Protein AF-A0A969I3D4-F1 (afdb_monomer_lite)

Structure (mmCIF, N/CA/C/O backbone):
data_AF-A0A969I3D4-F1
#
_entry.id   AF-A0A969I3D4-F1
#
loop_
_atom_site.group_PDB
_atom_site.id
_atom_site.type_symbol
_atom_site.label_atom_id
_atom_site.label_alt_id
_atom_site.label_comp_id
_atom_site.label_asym_id
_atom_site.label_entity_id
_atom_site.label_seq_id
_atom_site.pdbx_PDB_ins_code
_atom_site.Cartn_x
_atom_site.Cartn_y
_atom_site.Cartn_z
_atom_site.occupancy
_atom_site.B_iso_or_equiv
_atom_site.auth_seq_id
_atom_site.auth_comp_id
_atom_site.auth_asym_id
_atom_site.auth_atom_id
_atom_site.pdbx_PDB_model_num
ATOM 1 N N . MET A 1 1 ? 16.691 37.169 -44.959 1.00 42.50 1 MET A N 1
ATOM 2 C CA . MET A 1 1 ? 17.857 36.369 -44.518 1.00 42.50 1 MET A CA 1
ATOM 3 C C . MET A 1 1 ? 17.410 35.412 -43.418 1.00 42.50 1 MET A C 1
ATOM 5 O O . MET A 1 1 ? 17.156 35.863 -42.311 1.00 42.50 1 MET A O 1
ATOM 9 N N . LEU A 1 2 ? 17.251 34.120 -43.718 1.00 46.88 2 LEU A N 1
ATOM 10 C CA . LEU A 1 2 ? 16.946 33.090 -42.715 1.00 46.88 2 LEU A CA 1
ATOM 11 C C . LEU A 1 2 ? 18.267 32.567 -42.131 1.00 46.88 2 LEU A C 1
ATOM 13 O O . LEU A 1 2 ? 19.106 32.056 -42.870 1.00 46.88 2 LEU A O 1
ATOM 17 N N . ARG A 1 3 ? 18.470 32.739 -40.818 1.00 61.00 3 ARG A N 1
ATOM 18 C CA . ARG A 1 3 ? 19.629 32.196 -40.093 1.00 61.00 3 ARG A CA 1
ATOM 19 C C . ARG A 1 3 ? 19.575 30.669 -40.130 1.00 61.00 3 ARG A C 1
ATOM 21 O O . ARG A 1 3 ? 18.607 30.068 -39.674 1.00 61.00 3 ARG A O 1
ATOM 28 N N . GLN A 1 4 ? 20.630 30.061 -40.657 1.00 64.19 4 GLN A N 1
ATOM 29 C CA . GLN A 1 4 ? 20.826 28.617 -40.672 1.00 64.19 4 GLN A CA 1
ATOM 30 C C . GLN A 1 4 ? 20.913 28.102 -39.225 1.00 64.19 4 GLN A C 1
ATOM 32 O O . GLN A 1 4 ? 21.721 28.596 -38.437 1.00 64.19 4 GLN A O 1
ATOM 37 N N . ALA A 1 5 ? 20.053 27.151 -38.856 1.00 69.12 5 ALA A N 1
ATOM 38 C CA . ALA A 1 5 ? 20.069 26.547 -37.526 1.00 69.12 5 ALA A CA 1
ATOM 39 C C . ALA A 1 5 ? 21.395 25.799 -37.302 1.00 69.12 5 ALA A C 1
ATOM 41 O O . ALA A 1 5 ? 21.834 25.023 -38.155 1.00 69.12 5 ALA A O 1
ATOM 42 N N . ALA A 1 6 ? 22.044 26.045 -36.161 1.00 74.94 6 ALA A N 1
ATOM 43 C CA . ALA A 1 6 ? 23.303 25.404 -35.801 1.00 74.94 6 ALA A CA 1
ATOM 44 C C . ALA A 1 6 ? 23.137 23.874 -35.711 1.00 74.94 6 ALA A C 1
ATOM 46 O O . ALA A 1 6 ? 22.149 23.379 -35.168 1.00 74.94 6 ALA A O 1
ATOM 47 N N . ARG A 1 7 ? 24.112 23.111 -36.227 1.00 76.31 7 ARG A N 1
ATOM 48 C CA . ARG A 1 7 ? 24.114 21.641 -36.120 1.00 76.31 7 ARG A CA 1
ATOM 49 C C . ARG A 1 7 ? 24.334 21.234 -34.663 1.00 76.31 7 ARG A C 1
ATOM 51 O O . ARG A 1 7 ? 25.430 21.394 -34.137 1.00 76.31 7 ARG A O 1
ATOM 58 N N . VAL A 1 8 ? 23.308 20.661 -34.041 1.00 83.38 8 VAL A N 1
ATOM 59 C CA . VAL A 1 8 ? 23.382 20.062 -32.701 1.00 83.38 8 VAL A CA 1
ATOM 60 C C . VAL A 1 8 ? 23.532 18.545 -32.845 1.00 83.38 8 VAL A C 1
ATOM 62 O O . VAL A 1 8 ? 22.850 17.925 -33.662 1.00 83.38 8 VAL A O 1
ATOM 65 N N . LYS A 1 9 ? 24.443 17.933 -32.078 1.00 85.06 9 LYS A N 1
ATOM 66 C CA . LYS A 1 9 ? 24.563 16.469 -31.990 1.00 85.06 9 LYS A CA 1
ATOM 67 C C . LYS A 1 9 ? 23.513 15.937 -31.019 1.00 85.06 9 LYS A C 1
ATOM 69 O O . LYS A 1 9 ? 23.523 16.303 -29.849 1.00 85.06 9 LYS A O 1
ATOM 74 N N . PHE A 1 10 ? 22.656 15.044 -31.498 1.00 85.06 10 PHE A N 1
ATOM 75 C CA . PHE A 1 10 ? 21.745 14.274 -30.657 1.00 85.06 10 PHE A CA 1
ATOM 76 C C . PHE A 1 10 ? 22.317 12.878 -30.432 1.00 85.06 10 PHE A C 1
ATOM 78 O O . PHE A 1 10 ? 22.839 12.261 -31.361 1.00 85.06 10 PHE A O 1
ATOM 85 N N . TYR A 1 11 ? 22.186 12.372 -29.210 1.00 85.88 11 TYR A N 1
ATOM 86 C CA . TYR A 1 11 ? 22.501 10.990 -28.871 1.00 85.88 11 TYR A CA 1
ATOM 87 C C . TYR A 1 11 ? 21.204 10.276 -28.514 1.00 85.88 11 TYR A C 1
ATOM 89 O O . TYR A 1 11 ? 20.413 10.778 -27.717 1.00 85.88 11 TYR A O 1
ATOM 97 N N . ARG A 1 12 ? 20.986 9.101 -29.106 1.00 88.56 12 ARG A N 1
ATOM 98 C CA . ARG A 1 12 ? 19.894 8.207 -28.726 1.00 88.56 12 ARG A CA 1
ATOM 99 C C . ARG A 1 12 ? 20.474 7.109 -27.853 1.00 88.56 12 ARG A C 1
ATOM 101 O O . ARG A 1 12 ? 21.32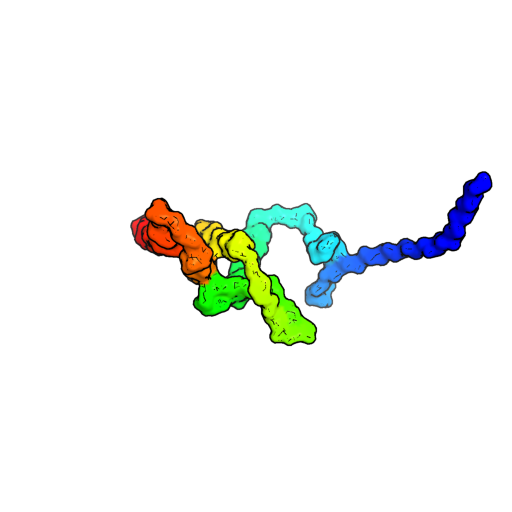1 6.353 -28.315 1.00 88.56 12 ARG A O 1
ATOM 108 N N . PHE A 1 13 ? 19.997 7.006 -26.625 1.00 85.25 13 PHE A N 1
ATOM 109 C CA . PHE A 1 13 ? 20.243 5.849 -25.777 1.00 85.25 13 PHE A CA 1
ATOM 110 C C . PHE A 1 13 ? 18.936 5.074 -25.616 1.00 85.25 13 PHE A C 1
ATOM 112 O O . PHE A 1 13 ? 17.856 5.659 -25.548 1.00 85.25 13 PHE A O 1
ATOM 119 N N . ALA A 1 14 ? 19.042 3.750 -25.603 1.00 85.62 14 ALA A N 1
ATOM 120 C CA . ALA A 1 14 ? 17.953 2.859 -25.241 1.00 85.62 14 ALA A CA 1
ATOM 121 C C . ALA A 1 14 ? 18.253 2.320 -23.843 1.00 85.62 14 ALA A C 1
ATOM 123 O O . ALA A 1 14 ? 19.381 1.913 -23.573 1.00 85.62 14 ALA A O 1
ATOM 124 N N . CYS A 1 15 ? 17.261 2.351 -22.958 1.00 86.25 15 CYS A N 1
ATOM 125 C CA . CYS A 1 15 ? 17.378 1.787 -21.623 1.00 86.25 15 CYS A CA 1
ATOM 126 C C . CYS A 1 15 ? 16.465 0.568 -21.531 1.00 86.25 15 CYS A C 1
ATOM 128 O O . CYS A 1 15 ? 15.278 0.657 -21.851 1.00 86.25 15 CYS A O 1
ATOM 130 N N . THR A 1 16 ? 17.030 -0.549 -21.089 1.00 89.38 16 THR A N 1
ATOM 131 C CA . THR A 1 16 ? 16.300 -1.783 -20.820 1.00 89.38 16 THR A CA 1
ATOM 132 C C . THR A 1 16 ? 16.387 -2.057 -19.330 1.00 89.38 16 THR A C 1
ATOM 134 O O . THR A 1 16 ? 17.459 -1.951 -18.742 1.00 89.38 16 THR A O 1
ATOM 137 N N . SER A 1 17 ? 15.262 -2.409 -18.717 1.00 91.75 17 SER A N 1
ATOM 138 C CA . SER A 1 17 ? 15.195 -2.712 -17.287 1.00 91.75 17 SER A CA 1
ATOM 139 C C . SER A 1 17 ? 14.683 -4.128 -17.079 1.00 91.75 17 SER A C 1
ATOM 141 O O . SER A 1 17 ? 13.832 -4.592 -17.837 1.00 91.75 17 SER A O 1
ATOM 143 N N . PHE A 1 18 ? 15.215 -4.813 -16.072 1.00 93.19 18 PHE A N 1
ATOM 144 C CA . PHE A 1 18 ? 14.842 -6.175 -15.712 1.00 93.19 18 PHE A CA 1
ATOM 145 C C . PHE A 1 18 ? 14.716 -6.304 -14.191 1.00 93.19 18 PHE A C 1
ATOM 147 O O . PHE A 1 18 ? 15.399 -5.607 -13.443 1.00 93.19 18 PHE A O 1
ATOM 154 N N . ALA A 1 19 ? 13.828 -7.185 -13.740 1.00 91.75 19 ALA 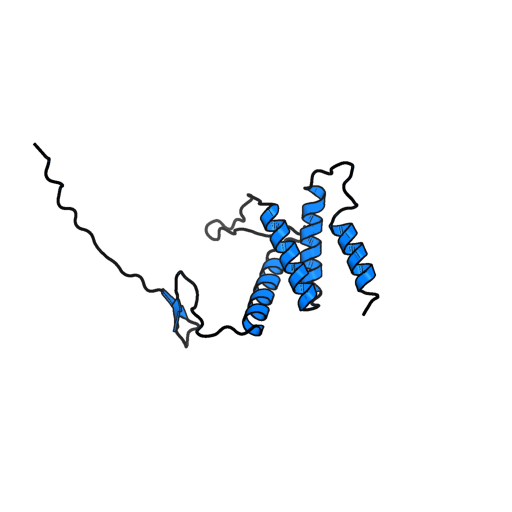A N 1
ATOM 155 C CA . ALA A 1 19 ? 13.759 -7.644 -12.357 1.00 91.75 19 ALA A CA 1
ATOM 156 C C . ALA A 1 19 ? 14.333 -9.059 -12.277 1.00 91.75 19 ALA A C 1
ATOM 158 O O . ALA A 1 19 ? 14.162 -9.834 -13.215 1.00 91.75 19 ALA A O 1
ATOM 159 N N . THR A 1 20 ? 14.982 -9.403 -11.167 1.00 92.31 20 THR A N 1
ATOM 160 C CA . THR A 1 20 ? 15.540 -10.740 -10.939 1.00 92.31 20 THR A CA 1
ATOM 161 C C . THR A 1 20 ? 15.344 -11.169 -9.492 1.00 92.31 20 THR A C 1
ATOM 163 O O . THR A 1 20 ? 15.330 -10.330 -8.592 1.00 92.31 20 THR A O 1
ATOM 166 N N . ASP A 1 21 ? 15.180 -12.470 -9.281 1.00 91.88 21 ASP A N 1
ATOM 167 C CA . ASP A 1 21 ? 15.197 -13.121 -7.968 1.00 91.88 21 ASP A CA 1
ATOM 168 C C . ASP A 1 21 ? 16.533 -13.842 -7.685 1.00 91.88 21 ASP A C 1
ATOM 170 O O . ASP A 1 21 ? 16.653 -14.592 -6.717 1.00 91.88 21 ASP A O 1
ATOM 174 N N . GLY A 1 22 ? 17.539 -13.625 -8.540 1.00 92.19 22 GLY A N 1
ATOM 175 C CA . GLY A 1 22 ? 18.840 -14.291 -8.501 1.00 92.19 22 GLY A CA 1
ATOM 176 C C . GLY A 1 22 ? 18.923 -15.580 -9.326 1.00 92.19 22 GLY A C 1
ATOM 177 O O . GLY A 1 22 ? 20.031 -16.070 -9.531 1.00 92.19 22 GLY A O 1
ATOM 178 N N . ARG A 1 23 ? 17.800 -16.116 -9.825 1.00 93.06 23 ARG A N 1
ATOM 179 C CA . ARG A 1 23 ? 17.771 -17.277 -10.736 1.00 93.06 23 ARG A CA 1
ATOM 180 C C . ARG A 1 23 ? 17.248 -16.900 -12.111 1.00 93.06 23 ARG A C 1
ATOM 182 O O . ARG A 1 23 ? 17.885 -17.212 -13.110 1.00 93.06 23 ARG A O 1
ATOM 189 N N . ASP A 1 24 ? 16.133 -16.184 -12.140 1.00 92.44 24 ASP A N 1
ATOM 190 C CA . ASP A 1 24 ? 15.460 -15.770 -13.361 1.00 92.44 24 ASP A CA 1
ATOM 191 C C . ASP A 1 24 ? 15.528 -14.249 -13.533 1.00 92.44 24 ASP A C 1
ATOM 193 O O . ASP A 1 24 ? 15.705 -13.488 -12.575 1.00 92.44 24 ASP A O 1
ATOM 197 N N . ALA A 1 25 ? 15.390 -13.786 -14.776 1.00 92.19 25 ALA A N 1
ATOM 198 C CA . ALA A 1 25 ? 15.324 -12.369 -15.112 1.00 92.19 25 ALA A CA 1
ATOM 199 C C . ALA A 1 25 ? 14.116 -12.083 -16.008 1.00 92.19 25 ALA A C 1
ATOM 201 O O . ALA A 1 25 ? 13.888 -12.754 -17.013 1.00 92.19 25 ALA A O 1
ATOM 202 N N . TRP A 1 26 ? 13.355 -11.047 -15.659 1.00 91.69 26 TRP A N 1
ATOM 203 C CA . TRP A 1 26 ? 12.155 -10.634 -16.382 1.00 91.69 26 TRP A CA 1
ATOM 204 C C . TRP A 1 26 ? 12.292 -9.206 -16.872 1.00 91.69 26 TRP A C 1
ATOM 206 O O . TRP A 1 26 ? 12.588 -8.307 -16.086 1.00 91.69 26 TRP A O 1
ATOM 216 N N . LEU A 1 27 ? 12.013 -8.990 -18.157 1.00 91.88 27 LEU A N 1
ATOM 217 C CA . LEU A 1 27 ? 11.954 -7.658 -18.742 1.00 91.88 27 LEU A CA 1
ATOM 218 C C . LEU A 1 27 ? 10.864 -6.826 -18.056 1.00 91.88 27 LEU A C 1
ATOM 220 O O . LEU A 1 27 ? 9.738 -7.291 -17.855 1.00 91.88 27 LEU A O 1
ATOM 224 N N . LEU A 1 28 ? 11.197 -5.583 -17.724 1.00 91.38 28 LEU A N 1
ATOM 225 C CA . LEU A 1 28 ? 10.248 -4.626 -17.184 1.00 91.38 28 LEU A CA 1
ATOM 226 C C . LEU A 1 28 ? 9.786 -3.667 -18.276 1.00 91.38 28 LEU A C 1
ATOM 228 O O . LEU A 1 28 ? 10.591 -3.101 -19.019 1.00 91.38 28 LEU A O 1
ATOM 232 N N . TYR A 1 29 ? 8.483 -3.414 -18.303 1.00 88.88 29 TYR A N 1
ATOM 233 C CA . TYR A 1 29 ? 7.876 -2.349 -19.085 1.00 88.88 29 TYR A CA 1
ATOM 234 C C . TYR A 1 29 ? 7.450 -1.232 -18.136 1.00 88.88 29 TYR A C 1
ATOM 236 O O . TYR A 1 29 ? 6.621 -1.436 -17.251 1.00 88.88 29 TYR A O 1
ATOM 244 N N . ARG A 1 30 ? 8.064 -0.049 -18.280 1.00 88.00 30 ARG A N 1
ATOM 245 C CA . ARG A 1 30 ? 7.848 1.109 -17.387 1.00 88.00 30 ARG A CA 1
ATOM 246 C C . ARG A 1 30 ? 8.020 0.771 -15.894 1.00 88.00 30 ARG A C 1
ATOM 248 O O . ARG A 1 30 ? 7.319 1.318 -15.055 1.00 88.00 30 ARG A O 1
ATOM 255 N N . GLY A 1 31 ? 8.949 -0.134 -15.577 1.00 86.88 31 GLY A N 1
ATOM 256 C CA . GLY A 1 31 ? 9.224 -0.580 -14.205 1.00 86.88 31 GLY A CA 1
ATOM 257 C C . GLY A 1 31 ? 8.335 -1.721 -13.696 1.00 86.88 31 GLY A C 1
ATOM 258 O O . GLY A 1 31 ? 8.525 -2.165 -12.568 1.00 86.88 31 GLY A O 1
ATOM 259 N N . HIS A 1 32 ? 7.407 -2.234 -14.507 1.00 85.94 32 HIS A N 1
ATOM 260 C CA . HIS A 1 32 ? 6.508 -3.326 -14.127 1.00 85.94 32 HIS A CA 1
ATOM 261 C C . HIS A 1 32 ? 6.850 -4.623 -14.858 1.00 85.94 32 HIS A C 1
ATOM 263 O O . HIS A 1 32 ? 7.199 -4.601 -16.040 1.00 85.94 32 HIS A O 1
ATOM 269 N N . ARG A 1 33 ? 6.729 -5.765 -14.166 1.00 86.50 33 ARG A N 1
ATOM 270 C CA . ARG A 1 33 ? 6.822 -7.082 -14.814 1.00 86.50 33 ARG A CA 1
ATOM 271 C C . ARG A 1 33 ? 5.652 -7.233 -15.784 1.00 86.50 33 ARG A C 1
ATOM 273 O O . ARG A 1 33 ? 4.519 -6.908 -15.437 1.00 86.50 33 ARG A O 1
ATOM 280 N N . CYS A 1 34 ? 5.939 -7.717 -16.987 1.00 82.38 34 CYS A N 1
ATOM 281 C CA . CYS A 1 34 ? 4.904 -8.095 -17.942 1.00 82.38 34 CYS A CA 1
ATOM 282 C C . CYS A 1 34 ? 4.466 -9.533 -17.666 1.00 82.38 34 CYS A C 1
ATOM 284 O O . CYS A 1 34 ? 5.311 -10.411 -17.488 1.00 82.38 34 CYS A O 1
ATOM 286 N N . PHE A 1 35 ? 3.157 -9.764 -17.650 1.00 82.94 35 PHE A N 1
ATOM 287 C CA . PHE A 1 35 ? 2.565 -11.088 -17.499 1.00 82.94 35 PHE A CA 1
ATOM 288 C C . PHE A 1 35 ? 1.862 -11.459 -18.804 1.00 82.94 35 PHE A C 1
ATOM 290 O O . PHE A 1 35 ? 1.145 -10.636 -19.370 1.00 82.94 35 PHE A O 1
ATOM 297 N N . ASN A 1 36 ? 2.069 -12.687 -19.283 1.00 83.19 36 ASN A N 1
ATOM 298 C CA . ASN A 1 36 ? 1.424 -13.169 -20.511 1.00 83.19 36 ASN A CA 1
ATOM 299 C C . ASN A 1 36 ? -0.045 -13.561 -20.282 1.00 83.19 36 ASN A C 1
ATOM 301 O O . ASN A 1 36 ? -0.837 -13.553 -21.218 1.00 83.19 36 ASN A O 1
ATOM 305 N N . ALA A 1 37 ? -0.402 -13.894 -19.042 1.00 87.88 37 ALA A N 1
ATOM 306 C CA . ALA A 1 37 ? -1.760 -14.168 -18.596 1.00 87.88 37 ALA A CA 1
ATOM 307 C C . ALA A 1 37 ? -1.902 -13.725 -17.134 1.00 87.88 37 ALA A C 1
ATOM 309 O O . ALA A 1 37 ? -0.924 -13.757 -16.387 1.00 87.88 37 ALA A O 1
ATOM 310 N N . ILE A 1 38 ? -3.105 -13.300 -16.748 1.00 89.19 38 ILE A N 1
ATOM 311 C CA . ILE A 1 38 ? -3.453 -12.916 -15.376 1.00 89.19 38 ILE A CA 1
ATOM 312 C C . ILE A 1 38 ? -4.737 -13.658 -15.013 1.00 89.19 38 ILE A C 1
ATOM 314 O O . ILE A 1 38 ? -5.758 -13.482 -15.682 1.00 89.19 38 ILE A O 1
ATOM 318 N N . ALA A 1 39 ? -4.688 -14.485 -13.973 1.00 93.12 39 ALA A N 1
ATOM 319 C CA . ALA A 1 39 ? -5.855 -15.153 -13.417 1.00 93.12 39 ALA A CA 1
ATOM 320 C C . ALA A 1 39 ? -6.502 -14.300 -12.305 1.00 93.12 39 ALA A C 1
ATOM 322 O O . ALA A 1 39 ? -5.823 -13.494 -11.664 1.00 93.12 39 ALA A O 1
ATOM 323 N N . PRO A 1 40 ? -7.800 -14.496 -11.999 1.00 93.38 40 PRO A N 1
ATOM 324 C CA . PRO A 1 40 ? -8.449 -13.824 -10.869 1.00 93.38 40 PRO A CA 1
ATOM 325 C C . PRO A 1 40 ? -7.723 -14.024 -9.528 1.00 93.38 40 PRO A C 1
ATOM 327 O O . PRO A 1 40 ? -7.653 -13.100 -8.722 1.00 93.38 40 PRO A O 1
ATOM 330 N N . SER A 1 41 ? -7.122 -15.197 -9.311 1.00 93.81 41 SER A N 1
ATOM 331 C CA . SER A 1 41 ? -6.313 -15.490 -8.121 1.00 93.81 41 SER A CA 1
ATOM 332 C C . SER A 1 41 ? -5.052 -14.630 -8.025 1.00 93.81 41 SER A C 1
ATOM 334 O O . SER A 1 41 ? -4.654 -14.267 -6.922 1.00 93.81 41 SER A O 1
ATOM 336 N N . ASP A 1 42 ? -4.439 -14.268 -9.156 1.00 92.56 42 ASP A N 1
ATOM 337 C CA . ASP A 1 42 ? -3.253 -13.403 -9.172 1.00 92.56 42 ASP A CA 1
ATOM 338 C C . ASP A 1 42 ? -3.617 -11.982 -8.735 1.00 92.56 42 ASP A C 1
ATOM 340 O O . ASP A 1 42 ? -2.873 -11.341 -7.992 1.00 92.56 42 ASP A O 1
ATOM 344 N N . LEU A 1 43 ? -4.790 -11.502 -9.166 1.00 93.12 43 LEU A N 1
ATOM 345 C CA . LEU A 1 43 ? -5.322 -10.202 -8.763 1.00 93.12 43 LEU A CA 1
ATOM 346 C C . LEU A 1 43 ? -5.661 -10.179 -7.273 1.00 93.12 43 LEU A C 1
ATOM 348 O O . LEU A 1 43 ? -5.278 -9.231 -6.589 1.00 93.12 43 LEU A O 1
ATOM 352 N N . LEU A 1 44 ? -6.326 -11.223 -6.766 1.00 95.25 44 LEU A N 1
ATOM 353 C CA . LEU A 1 44 ? -6.643 -11.332 -5.343 1.00 95.25 44 LEU A CA 1
ATOM 354 C C . LEU A 1 44 ? -5.366 -11.395 -4.496 1.00 95.25 44 LEU A C 1
ATOM 356 O O . LEU A 1 44 ? -5.226 -10.619 -3.557 1.00 95.25 44 LEU A O 1
ATOM 360 N N . ASN A 1 45 ? -4.384 -12.214 -4.883 1.00 95.44 45 ASN A N 1
ATOM 361 C CA . ASN A 1 45 ? -3.099 -12.284 -4.185 1.00 95.44 45 ASN A CA 1
ATOM 362 C C . ASN A 1 45 ? -2.369 -10.929 -4.185 1.00 95.44 45 ASN A C 1
ATOM 364 O O . ASN A 1 45 ? -1.819 -10.498 -3.169 1.00 95.44 45 ASN A O 1
ATOM 368 N N . ALA A 1 46 ? -2.372 -10.223 -5.319 1.00 94.44 46 ALA A N 1
ATOM 369 C CA . ALA A 1 46 ? -1.794 -8.889 -5.405 1.00 94.44 46 ALA A CA 1
ATOM 370 C C . ALA A 1 46 ? -2.522 -7.889 -4.490 1.00 94.44 46 ALA A C 1
ATOM 372 O O . ALA A 1 46 ? -1.858 -7.091 -3.821 1.00 94.44 46 ALA A O 1
ATOM 373 N N . ALA A 1 47 ? -3.855 -7.955 -4.428 1.00 96.69 47 ALA A N 1
ATOM 374 C CA . ALA A 1 47 ? -4.675 -7.129 -3.548 1.00 96.69 47 ALA A CA 1
ATOM 375 C C . ALA A 1 47 ? -4.399 -7.427 -2.066 1.00 96.69 47 ALA A C 1
ATOM 377 O O . ALA A 1 47 ? -4.152 -6.492 -1.311 1.00 96.69 47 ALA A O 1
ATOM 378 N N . GLU A 1 48 ? -4.320 -8.698 -1.665 1.00 97.75 48 GLU A N 1
ATOM 379 C CA . GLU A 1 48 ? -3.963 -9.123 -0.302 1.00 97.75 48 GLU A CA 1
ATOM 380 C C . GLU A 1 48 ? -2.585 -8.609 0.117 1.00 97.75 48 GLU A C 1
ATOM 382 O O . GLU A 1 48 ? -2.420 -8.022 1.189 1.00 97.75 48 GLU A O 1
ATOM 387 N N . ARG A 1 49 ? -1.580 -8.758 -0.755 1.00 97.50 49 ARG A N 1
ATOM 388 C CA . ARG A 1 49 ? -0.229 -8.233 -0.504 1.00 97.50 49 ARG A CA 1
ATOM 389 C C . ARG A 1 49 ? -0.234 -6.711 -0.367 1.00 97.50 49 ARG A C 1
ATOM 391 O O . ARG A 1 49 ? 0.460 -6.175 0.497 1.00 97.50 49 ARG A O 1
ATOM 398 N N . GLY A 1 50 ? -1.019 -6.020 -1.193 1.00 96.75 50 GLY A N 1
ATOM 399 C CA . GLY A 1 50 ? -1.233 -4.577 -1.089 1.00 96.75 50 GLY A CA 1
ATOM 400 C C . GLY A 1 50 ? -1.919 -4.177 0.220 1.00 96.75 50 GLY A C 1
ATOM 401 O O . GLY A 1 50 ? -1.458 -3.256 0.892 1.00 96.75 50 GLY A O 1
ATOM 402 N N . GLY A 1 51 ? -2.965 -4.899 0.624 1.00 97.44 51 GLY A N 1
ATOM 403 C CA . GLY A 1 51 ? -3.704 -4.678 1.866 1.00 97.44 51 GLY A CA 1
ATOM 404 C C . GLY A 1 51 ? -2.832 -4.872 3.104 1.00 97.44 51 GLY A C 1
ATOM 405 O O . GLY A 1 51 ? -2.767 -3.989 3.958 1.00 97.44 51 GLY A O 1
ATOM 406 N N . ARG A 1 52 ? -2.063 -5.966 3.168 1.00 97.94 52 ARG A N 1
ATOM 407 C CA . ARG A 1 52 ? -1.115 -6.210 4.271 1.00 97.94 52 ARG A CA 1
ATOM 408 C C . ARG A 1 52 ? -0.020 -5.150 4.329 1.00 97.94 52 ARG A C 1
ATOM 410 O O . ARG A 1 52 ? 0.370 -4.731 5.417 1.00 97.94 52 ARG A O 1
ATOM 417 N N . TYR A 1 53 ? 0.441 -4.663 3.175 1.00 96.56 53 TYR A N 1
ATOM 418 C CA . TYR A 1 53 ? 1.359 -3.527 3.130 1.00 96.56 53 TYR A CA 1
ATOM 419 C C . TYR A 1 53 ? 0.713 -2.252 3.692 1.00 96.56 53 TYR A C 1
ATOM 421 O O . TYR A 1 53 ? 1.321 -1.594 4.532 1.00 96.56 53 TYR A O 1
ATOM 429 N N . LEU A 1 54 ? -0.520 -1.917 3.293 1.00 95.81 54 LEU A N 1
ATOM 430 C CA . LEU A 1 54 ? -1.242 -0.756 3.828 1.00 95.81 54 LEU A CA 1
ATOM 431 C C . LEU A 1 54 ? -1.426 -0.845 5.343 1.00 95.81 54 LEU A C 1
ATOM 433 O O . LEU A 1 54 ? -1.144 0.130 6.037 1.00 95.81 54 LEU A O 1
ATOM 437 N N . ARG A 1 55 ? -1.831 -2.014 5.852 1.00 96.00 55 ARG A N 1
ATOM 438 C CA . ARG A 1 55 ? -1.922 -2.291 7.290 1.00 96.00 55 ARG A CA 1
ATOM 439 C C . ARG A 1 55 ? -0.586 -2.042 7.987 1.00 96.00 55 ARG A C 1
ATOM 441 O O . ARG A 1 55 ? -0.544 -1.359 9.001 1.00 96.00 55 ARG A O 1
ATOM 448 N N . HIS A 1 56 ? 0.511 -2.563 7.439 1.00 95.31 56 HIS A N 1
ATOM 449 C CA . HIS A 1 56 ? 1.841 -2.381 8.021 1.00 95.31 56 HIS A CA 1
ATOM 450 C C . HIS A 1 56 ? 2.301 -0.913 8.024 1.00 95.31 56 HIS A C 1
ATOM 452 O O . HIS A 1 56 ? 3.026 -0.494 8.919 1.00 95.31 56 HIS A O 1
ATOM 458 N N . GLN A 1 57 ? 1.872 -0.123 7.036 1.00 93.62 57 GLN A N 1
ATOM 459 C CA . GLN A 1 57 ? 2.175 1.309 6.937 1.00 93.62 57 GLN A CA 1
ATOM 460 C C . GLN A 1 57 ? 1.222 2.199 7.747 1.00 93.62 57 GLN A C 1
ATOM 462 O O . GLN A 1 57 ? 1.374 3.428 7.737 1.00 93.62 57 GLN A O 1
ATOM 467 N N . GLN A 1 58 ? 0.226 1.612 8.410 1.00 95.25 58 GLN A N 1
ATOM 468 C CA . GLN A 1 58 ? -0.729 2.333 9.234 1.00 95.25 58 GLN A CA 1
ATOM 469 C C . GLN A 1 58 ? -0.169 2.543 10.642 1.00 95.25 58 GLN A C 1
ATOM 471 O O . GLN A 1 58 ? 0.314 1.612 11.284 1.00 95.25 58 GLN A O 1
ATOM 476 N N . SER A 1 59 ? -0.240 3.778 11.134 1.00 93.06 59 SER A N 1
ATOM 477 C CA . SER A 1 59 ? 0.116 4.095 12.514 1.00 93.06 59 SER A CA 1
ATOM 478 C C . SER A 1 59 ? -0.959 3.597 13.492 1.00 93.06 59 SER A C 1
ATOM 480 O O . SER A 1 59 ? -2.099 3.361 13.080 1.00 93.06 59 SER A O 1
ATOM 482 N N . PRO A 1 60 ? -0.653 3.488 14.798 1.00 92.75 60 PRO A N 1
ATOM 483 C CA . PRO A 1 60 ? -1.650 3.153 15.819 1.00 92.75 60 PRO A CA 1
ATOM 484 C C . PRO A 1 60 ? -2.866 4.095 15.838 1.00 92.75 60 PRO A C 1
ATOM 486 O O . PRO A 1 60 ? -3.961 3.688 16.211 1.00 92.75 60 PRO A O 1
ATOM 489 N N . GLU A 1 61 ? -2.699 5.345 15.397 1.00 90.69 61 GLU A N 1
ATOM 490 C CA . GLU A 1 61 ? -3.770 6.343 15.274 1.00 90.69 61 GLU A CA 1
ATOM 491 C C . GLU A 1 61 ? -4.604 6.184 13.989 1.00 90.69 61 GLU A C 1
ATOM 493 O O . GLU A 1 61 ? -5.486 6.999 13.720 1.00 90.69 61 GLU A O 1
ATOM 498 N N . GLY A 1 62 ? -4.313 5.178 13.161 1.00 92.06 62 GLY A N 1
ATOM 499 C CA . GLY A 1 62 ? -5.040 4.885 11.929 1.00 92.06 62 GLY A CA 1
ATOM 500 C C . GLY A 1 62 ? -4.560 5.656 10.697 1.00 92.06 62 GLY A C 1
ATOM 501 O O . GLY A 1 62 ? -5.119 5.468 9.614 1.00 92.06 62 GLY A O 1
ATOM 502 N N . ARG A 1 63 ? -3.524 6.500 10.822 1.00 92.50 63 ARG A N 1
ATOM 503 C CA . ARG A 1 63 ? -2.953 7.294 9.719 1.00 92.50 63 ARG A CA 1
ATOM 504 C C . ARG A 1 63 ? -2.049 6.435 8.836 1.00 92.50 63 ARG A C 1
ATOM 506 O O . ARG A 1 63 ? -1.173 5.749 9.348 1.00 92.50 63 ARG A O 1
ATOM 513 N N . PHE A 1 64 ? -2.180 6.522 7.513 1.00 93.12 64 PHE A N 1
ATOM 514 C CA . PHE A 1 64 ? -1.296 5.798 6.593 1.00 93.12 64 PHE A CA 1
ATOM 515 C C . PHE A 1 64 ? -0.030 6.598 6.264 1.00 93.12 64 PHE A C 1
ATOM 517 O O . PHE A 1 64 ? -0.089 7.790 5.958 1.00 93.12 64 PHE A O 1
ATOM 524 N N . THR A 1 65 ? 1.121 5.929 6.260 1.00 89.75 65 THR A N 1
ATOM 525 C CA . THR A 1 65 ? 2.395 6.507 5.813 1.00 89.75 65 THR A CA 1
ATOM 526 C C . THR A 1 65 ? 2.455 6.565 4.287 1.00 89.75 65 THR A C 1
ATOM 528 O O . THR A 1 65 ? 2.358 5.546 3.609 1.00 89.75 65 THR A O 1
ATOM 531 N N . TYR A 1 66 ? 2.605 7.767 3.722 1.00 83.88 66 TYR A N 1
ATOM 532 C CA . TYR A 1 66 ? 2.530 7.975 2.266 1.00 83.88 66 TYR A CA 1
ATOM 533 C C . TYR A 1 66 ? 3.868 7.886 1.562 1.00 83.88 66 TYR A C 1
ATOM 535 O O . TYR A 1 66 ? 3.983 7.298 0.489 1.00 83.88 66 TYR A O 1
ATOM 543 N N . CYS A 1 67 ? 4.863 8.547 2.132 1.00 83.50 67 CYS A N 1
ATOM 544 C CA . CYS A 1 67 ? 6.186 8.587 1.563 1.00 83.50 67 CYS A CA 1
ATOM 545 C C . CYS A 1 67 ? 7.185 8.632 2.703 1.00 83.50 67 CYS A C 1
ATOM 547 O O . CYS A 1 67 ? 7.063 9.435 3.629 1.00 83.50 67 CYS A O 1
ATOM 549 N N . TYR A 1 68 ? 8.155 7.736 2.616 1.00 84.19 68 TYR A N 1
ATOM 550 C CA . TYR A 1 68 ? 9.302 7.689 3.491 1.00 84.19 68 TYR A CA 1
ATOM 551 C C . TYR A 1 68 ? 10.539 8.036 2.662 1.00 84.19 68 TYR A C 1
ATOM 553 O O . TYR A 1 68 ? 10.885 7.359 1.692 1.00 84.19 68 TYR A O 1
ATOM 561 N N . HIS A 1 69 ? 11.192 9.134 3.024 1.00 85.00 69 HIS A N 1
ATOM 562 C CA . HIS A 1 69 ? 12.432 9.588 2.422 1.00 85.00 69 HIS A CA 1
ATOM 563 C C . HIS A 1 69 ? 13.610 8.883 3.089 1.00 85.00 69 HIS A C 1
ATOM 565 O O . HIS A 1 69 ? 14.176 9.402 4.049 1.00 85.00 69 HIS A O 1
ATOM 571 N N . ALA A 1 70 ? 14.018 7.736 2.540 1.00 86.94 70 ALA A N 1
ATOM 572 C CA . ALA A 1 70 ? 15.127 6.941 3.074 1.00 86.94 70 ALA A CA 1
ATOM 573 C C . ALA A 1 70 ? 16.442 7.733 3.208 1.00 86.94 70 ALA A C 1
ATOM 575 O O . ALA A 1 70 ? 17.174 7.554 4.172 1.00 86.94 70 ALA A O 1
ATOM 576 N N . SER A 1 71 ? 16.718 8.677 2.299 1.00 91.12 71 SER A N 1
ATOM 577 C CA . SER A 1 71 ? 17.923 9.520 2.365 1.00 91.12 71 SER A CA 1
ATOM 578 C C . SER A 1 71 ? 17.961 10.477 3.559 1.00 91.12 71 SER A C 1
ATOM 580 O O . SER A 1 71 ? 19.019 11.015 3.873 1.00 91.12 71 SER A O 1
ATOM 582 N N . ARG A 1 72 ? 16.812 10.734 4.193 1.00 89.81 72 ARG A N 1
ATOM 583 C CA . ARG A 1 72 ? 16.679 11.648 5.336 1.00 89.81 72 ARG A CA 1
ATOM 584 C C . ARG A 1 72 ? 16.086 10.981 6.571 1.00 89.81 72 ARG A C 1
ATOM 586 O O . ARG A 1 72 ? 15.900 11.682 7.558 1.00 89.81 72 ARG A O 1
ATOM 593 N N . ASP A 1 73 ? 15.751 9.696 6.482 1.00 87.44 73 ASP A N 1
ATOM 594 C CA . ASP A 1 73 ? 15.024 8.936 7.500 1.00 87.44 73 ASP A CA 1
ATOM 595 C C . ASP A 1 73 ? 13.764 9.666 8.008 1.00 87.44 73 ASP A C 1
ATOM 597 O O . ASP A 1 73 ? 13.573 9.910 9.198 1.00 87.44 73 ASP A O 1
ATOM 601 N N . ARG A 1 74 ? 12.923 10.141 7.076 1.00 86.31 74 ARG A N 1
ATOM 602 C CA . ARG A 1 74 ? 11.744 10.960 7.411 1.00 86.31 74 ARG A CA 1
ATOM 603 C C . ARG A 1 74 ? 10.518 10.604 6.596 1.00 86.31 74 ARG A C 1
ATOM 605 O O . ARG A 1 74 ? 10.594 10.460 5.379 1.00 86.31 74 ARG A O 1
ATOM 612 N N . VAL A 1 75 ? 9.369 10.583 7.262 1.00 84.44 75 VAL A N 1
ATOM 613 C CA . VAL A 1 75 ? 8.051 10.491 6.626 1.00 84.44 75 VAL A CA 1
ATOM 614 C C . VAL A 1 75 ? 7.557 11.885 6.231 1.00 84.44 75 VAL A C 1
ATOM 616 O O . VAL A 1 75 ? 7.732 12.849 6.979 1.00 84.44 75 VAL A O 1
ATOM 619 N N . THR A 1 76 ? 6.940 12.008 5.056 1.00 80.94 76 THR A N 1
ATOM 620 C CA . THR A 1 76 ? 6.330 13.264 4.594 1.00 80.94 76 THR A CA 1
ATOM 621 C C . THR A 1 76 ? 5.122 13.648 5.457 1.00 80.94 76 THR A C 1
ATOM 623 O O . THR A 1 76 ? 4.322 12.795 5.841 1.00 80.94 76 THR A O 1
ATOM 626 N N . ILE A 1 77 ? 4.985 14.943 5.760 1.00 74.44 77 ILE A N 1
ATOM 627 C CA . ILE A 1 77 ? 3.885 15.481 6.581 1.00 74.44 77 ILE A CA 1
ATOM 628 C C . ILE A 1 77 ? 2.631 15.741 5.733 1.00 74.44 77 ILE A C 1
ATOM 630 O O . ILE A 1 77 ? 1.519 15.595 6.241 1.00 74.44 77 ILE A O 1
ATOM 634 N N . ASP A 1 78 ? 2.809 16.092 4.455 1.00 75.75 78 ASP A N 1
ATOM 635 C CA . ASP A 1 78 ? 1.716 16.398 3.531 1.00 75.75 78 ASP A CA 1
ATOM 636 C C . ASP A 1 78 ? 0.729 15.236 3.429 1.00 75.75 78 ASP A C 1
ATOM 638 O O . ASP A 1 78 ? 1.103 14.084 3.186 1.00 75.75 78 ASP A O 1
ATOM 642 N N . TYR A 1 79 ? -0.551 15.561 3.607 1.00 80.00 79 TYR A N 1
ATOM 643 C CA . TYR A 1 79 ? -1.601 14.566 3.761 1.00 80.00 79 TYR A CA 1
ATOM 644 C C . TYR A 1 79 ? -2.767 14.800 2.810 1.00 80.00 79 TYR A C 1
ATOM 646 O O . TYR A 1 79 ? -3.253 15.921 2.666 1.00 80.00 79 TYR A O 1
ATOM 654 N N . ASN A 1 80 ? -3.254 13.726 2.186 1.00 85.62 80 ASN A N 1
ATOM 655 C CA . ASN A 1 80 ? -4.393 13.773 1.272 1.00 85.62 80 ASN A CA 1
ATOM 656 C C . ASN A 1 80 ? -5.544 12.918 1.818 1.00 85.62 80 ASN A C 1
ATOM 658 O O . ASN A 1 80 ? -5.537 11.696 1.706 1.00 85.62 80 ASN A O 1
ATOM 662 N N . LEU A 1 81 ? -6.571 13.570 2.365 1.00 88.12 81 LEU A N 1
ATOM 663 C CA . LEU A 1 81 ? -7.720 12.882 2.966 1.00 88.12 81 LEU A CA 1
ATOM 664 C C . LEU A 1 81 ? -8.472 11.972 1.986 1.00 88.12 81 LEU A C 1
ATOM 666 O O . LEU A 1 81 ? -8.969 10.926 2.396 1.00 88.12 81 LEU A O 1
ATOM 670 N N . LEU A 1 82 ? -8.521 12.321 0.697 1.00 89.00 82 LEU A N 1
ATOM 671 C CA . LEU A 1 82 ? -9.187 11.497 -0.312 1.00 89.00 82 LEU A CA 1
ATOM 672 C C . LEU A 1 82 ? -8.449 10.171 -0.520 1.00 89.00 82 LEU A C 1
ATOM 674 O O . LEU A 1 82 ? -9.072 9.113 -0.568 1.00 89.00 82 LEU A O 1
ATOM 678 N N . ARG A 1 83 ? -7.115 10.210 -0.597 1.00 89.44 83 ARG A N 1
ATOM 679 C CA . ARG A 1 83 ? -6.303 8.991 -0.713 1.00 89.44 83 ARG A CA 1
ATOM 680 C C . ARG A 1 83 ? -6.404 8.132 0.548 1.00 89.44 83 ARG A C 1
ATOM 682 O O . ARG A 1 83 ? -6.435 6.911 0.443 1.00 89.44 83 ARG A O 1
ATOM 689 N N . HIS A 1 84 ? -6.497 8.756 1.721 1.00 92.69 84 HIS A N 1
ATOM 690 C CA . HIS A 1 84 ? -6.723 8.043 2.978 1.00 92.69 84 HIS A CA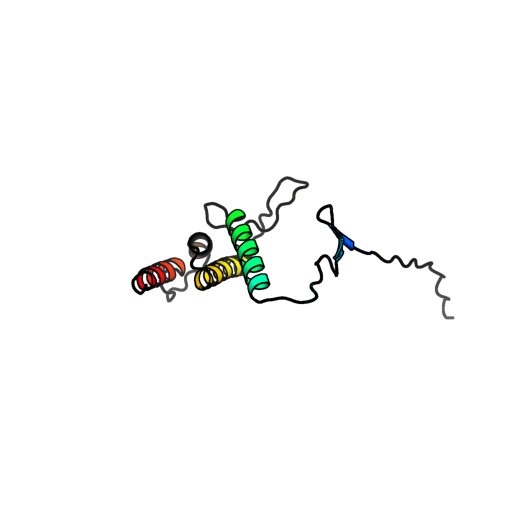 1
ATOM 691 C C . HIS A 1 84 ? -8.058 7.299 2.969 1.00 92.69 84 HIS A C 1
ATOM 693 O O . HIS A 1 84 ? -8.095 6.114 3.287 1.00 92.69 84 HIS A O 1
ATOM 699 N N . ALA A 1 85 ? -9.135 7.977 2.566 1.00 92.75 85 ALA A N 1
ATOM 700 C CA . ALA A 1 85 ? -10.453 7.362 2.438 1.00 92.75 85 ALA A CA 1
ATOM 701 C C . ALA A 1 85 ? -10.428 6.186 1.454 1.00 92.75 85 ALA A C 1
ATOM 703 O O . ALA A 1 85 ? -10.927 5.114 1.779 1.00 92.75 85 ALA A O 1
ATOM 704 N N . GLY A 1 86 ? -9.779 6.357 0.298 1.00 94.50 86 GLY A N 1
ATOM 705 C CA . GLY A 1 86 ? -9.625 5.288 -0.690 1.00 94.50 86 GLY A CA 1
ATOM 706 C C . GLY A 1 86 ? -8.889 4.060 -0.146 1.00 94.50 86 GLY A C 1
ATOM 707 O O . GLY A 1 86 ? -9.322 2.941 -0.392 1.00 94.50 86 GLY A O 1
ATOM 708 N N . ALA A 1 87 ? -7.821 4.248 0.636 1.00 95.62 87 ALA A N 1
ATOM 709 C CA . ALA A 1 87 ? -7.099 3.137 1.261 1.00 95.62 87 ALA A CA 1
ATOM 710 C C . ALA A 1 87 ? -7.952 2.397 2.305 1.00 95.62 87 ALA A C 1
ATOM 712 O O . ALA A 1 87 ? -7.952 1.170 2.337 1.00 95.62 87 ALA A O 1
ATOM 713 N N . ALA A 1 88 ? -8.703 3.133 3.130 1.00 95.69 88 ALA A N 1
ATOM 714 C CA . ALA A 1 88 ? -9.585 2.534 4.128 1.00 95.69 88 ALA A CA 1
ATOM 715 C C . ALA A 1 88 ? -10.739 1.741 3.485 1.00 95.69 88 ALA A C 1
ATOM 717 O O . ALA A 1 88 ? -11.068 0.660 3.961 1.00 95.69 88 ALA A O 1
ATOM 718 N N . ILE A 1 89 ? -11.313 2.247 2.387 1.00 95.38 89 ILE A N 1
ATOM 719 C CA . ILE A 1 89 ? -12.347 1.539 1.616 1.00 95.38 89 ILE A CA 1
ATOM 720 C C . ILE A 1 89 ? -11.763 0.291 0.947 1.00 95.38 89 ILE A C 1
ATOM 722 O O . ILE A 1 89 ? -12.340 -0.776 1.082 1.00 95.38 89 ILE A O 1
ATOM 726 N N . ALA A 1 90 ? -10.585 0.376 0.321 1.00 96.75 90 ALA A N 1
ATOM 727 C CA . ALA A 1 90 ? -9.958 -0.788 -0.311 1.00 96.75 90 ALA A CA 1
ATOM 728 C C . ALA A 1 90 ? -9.670 -1.930 0.685 1.00 96.75 90 ALA A C 1
ATOM 730 O O . ALA A 1 90 ? -9.776 -3.101 0.333 1.00 96.75 90 ALA A O 1
ATOM 731 N N . LEU A 1 91 ? -9.319 -1.601 1.934 1.00 97.69 91 LEU A N 1
ATOM 732 C CA . LEU A 1 91 ? -9.171 -2.588 3.009 1.00 97.69 91 LEU A CA 1
ATOM 733 C C . LEU A 1 91 ? -10.518 -3.198 3.423 1.00 97.69 91 LEU A C 1
ATOM 735 O O . LEU A 1 91 ? -10.582 -4.389 3.711 1.00 97.69 91 LEU A O 1
ATOM 739 N N . LEU A 1 92 ? -11.593 -2.408 3.426 1.00 96.62 92 LEU A N 1
ATOM 740 C CA . LEU A 1 92 ? -12.937 -2.915 3.688 1.00 96.62 92 LEU A CA 1
ATOM 741 C C . LEU A 1 92 ? -13.408 -3.858 2.572 1.00 96.62 92 LEU A C 1
ATOM 743 O O . LEU A 1 92 ? -13.854 -4.957 2.879 1.00 96.62 92 LEU A O 1
ATOM 747 N N . ASP A 1 93 ? -13.229 -3.481 1.304 1.00 96.00 93 ASP A N 1
ATOM 748 C CA . ASP A 1 93 ? -13.551 -4.333 0.149 1.00 96.00 93 ASP A CA 1
ATOM 749 C C . ASP A 1 93 ? -12.779 -5.662 0.222 1.00 96.00 93 ASP A C 1
ATOM 751 O O . ASP A 1 93 ? -13.313 -6.739 -0.041 1.00 96.00 93 ASP A O 1
ATOM 755 N N . LEU A 1 94 ? -11.510 -5.604 0.634 1.00 97.31 94 LEU A N 1
ATOM 756 C CA . LEU A 1 94 ? -10.684 -6.793 0.801 1.00 97.31 94 LEU A CA 1
ATOM 757 C C . LEU A 1 94 ? -11.182 -7.683 1.948 1.00 97.31 94 LEU A C 1
ATOM 759 O O . LEU A 1 94 ? -11.168 -8.905 1.811 1.00 97.31 94 LEU A O 1
ATOM 763 N N . TYR A 1 95 ? -11.672 -7.103 3.046 1.00 97.38 95 TYR A N 1
ATOM 764 C CA . TYR A 1 95 ? -12.348 -7.858 4.103 1.00 97.38 95 TYR A CA 1
ATOM 765 C C . TYR A 1 95 ? -13.638 -8.516 3.601 1.00 97.38 95 TYR A C 1
ATOM 767 O O . TYR A 1 95 ? -13.869 -9.682 3.906 1.00 97.38 95 TYR A O 1
ATOM 775 N N . GLU A 1 96 ? -14.455 -7.819 2.808 1.00 95.00 96 GLU A N 1
ATOM 776 C CA . GLU A 1 96 ? -15.700 -8.386 2.270 1.00 95.00 96 GLU A CA 1
ATOM 777 C C . GLU A 1 96 ? -15.448 -9.623 1.397 1.00 95.00 96 GLU A C 1
ATOM 779 O O . GLU A 1 96 ? -16.242 -10.563 1.411 1.00 95.00 96 GLU A O 1
ATOM 784 N N . VAL A 1 97 ? -14.329 -9.645 0.668 1.00 95.50 97 VAL A N 1
ATOM 785 C CA . VAL A 1 97 ? -13.965 -10.761 -0.217 1.00 95.50 97 VAL A CA 1
ATOM 786 C C . VAL A 1 97 ? -13.230 -11.887 0.517 1.00 95.50 97 VAL A C 1
ATOM 788 O O . VAL A 1 97 ? -13.452 -13.056 0.208 1.00 95.50 97 VAL A O 1
ATOM 791 N N . THR A 1 98 ? -12.349 -11.564 1.468 1.00 95.25 98 THR A N 1
ATOM 792 C CA . THR A 1 98 ? -11.467 -12.556 2.122 1.00 95.25 98 THR A CA 1
ATOM 793 C C . THR A 1 98 ? -11.973 -13.032 3.486 1.00 95.25 98 THR A C 1
ATOM 795 O O . THR A 1 98 ? -11.619 -14.120 3.930 1.00 95.25 98 THR A O 1
ATOM 798 N N . GLY A 1 99 ? -12.777 -12.224 4.180 1.00 94.62 99 GLY A N 1
ATOM 799 C CA . GLY A 1 99 ? -13.177 -12.444 5.571 1.00 94.62 99 GLY A CA 1
ATOM 800 C C . GLY A 1 99 ? -12.054 -12.242 6.600 1.00 94.62 99 GLY A C 1
ATOM 801 O O . GLY A 1 99 ? -12.280 -12.457 7.792 1.00 94.62 99 GLY A O 1
ATOM 802 N N . GLU A 1 100 ? -10.852 -11.822 6.188 1.00 96.25 100 GLU A N 1
ATOM 803 C CA . GLU A 1 100 ? -9.712 -11.653 7.093 1.00 96.25 100 GLU A CA 1
ATOM 804 C C . GLU A 1 100 ? -9.887 -10.409 7.981 1.00 96.25 100 GLU A C 1
ATOM 806 O O . GLU A 1 100 ? -9.867 -9.265 7.517 1.00 96.25 100 GLU A O 1
ATOM 811 N N . LEU A 1 101 ? -10.021 -10.628 9.295 1.00 96.06 101 LEU A N 1
ATOM 812 C CA . LEU A 1 101 ? -10.259 -9.560 10.276 1.00 96.06 101 LEU A CA 1
ATOM 813 C C . LEU A 1 101 ? -9.147 -8.504 10.313 1.00 96.06 101 LEU A C 1
ATOM 815 O O . LEU A 1 101 ? -9.415 -7.357 10.657 1.00 96.06 101 LEU A O 1
ATOM 819 N N . GLU A 1 102 ? -7.919 -8.847 9.908 1.00 96.44 102 GLU A N 1
ATOM 820 C CA . GLU A 1 102 ? -6.819 -7.880 9.883 1.00 96.44 102 GLU A CA 1
ATOM 821 C C . GLU A 1 102 ? -7.081 -6.699 8.935 1.00 96.44 102 GLU A C 1
ATOM 823 O O . GLU A 1 102 ? -6.656 -5.575 9.218 1.00 96.44 102 GLU A O 1
ATOM 828 N N . PHE A 1 103 ? -7.806 -6.933 7.836 1.00 97.25 103 PHE A N 1
ATOM 829 C CA . PHE A 1 103 ? -8.194 -5.877 6.906 1.00 97.25 103 PHE A CA 1
ATOM 830 C C . PHE A 1 103 ? -9.330 -5.037 7.471 1.00 97.25 103 PHE A C 1
ATOM 832 O O . PHE A 1 103 ? -9.316 -3.814 7.323 1.00 97.25 103 PHE A O 1
ATOM 839 N N . LEU A 1 104 ? -10.265 -5.668 8.184 1.00 95.94 104 LEU A N 1
ATOM 840 C CA . LEU A 1 104 ? -11.345 -4.958 8.854 1.00 95.94 104 LEU A CA 1
ATOM 841 C C . LEU A 1 104 ? -10.815 -4.009 9.935 1.00 95.94 104 LEU A C 1
ATOM 843 O O . LEU A 1 104 ? -11.219 -2.845 9.985 1.00 95.94 104 LEU A O 1
ATOM 847 N N . ASP A 1 105 ? -9.894 -4.488 10.770 1.00 95.56 105 ASP A N 1
ATOM 848 C CA . ASP A 1 105 ? -9.274 -3.694 11.831 1.00 95.56 105 ASP A CA 1
ATOM 849 C C . ASP A 1 105 ? -8.547 -2.474 11.245 1.00 95.56 105 ASP A C 1
ATOM 851 O O . ASP A 1 105 ? -8.727 -1.343 11.707 1.00 95.56 105 ASP A O 1
ATOM 855 N N . ALA A 1 106 ? -7.779 -2.681 10.171 1.00 96.38 106 ALA A N 1
ATOM 856 C CA . ALA A 1 106 ? -7.051 -1.611 9.496 1.00 96.38 106 ALA A CA 1
ATOM 857 C C . ALA A 1 106 ? -7.992 -0.601 8.809 1.00 96.38 106 ALA A C 1
ATOM 859 O O . ALA A 1 106 ? -7.791 0.617 8.903 1.00 96.38 106 ALA A O 1
ATOM 860 N N . ALA A 1 107 ? -9.056 -1.082 8.157 1.00 95.94 107 ALA A N 1
ATOM 861 C CA . ALA A 1 107 ? -10.093 -0.235 7.572 1.00 95.94 107 ALA A CA 1
ATOM 862 C C . ALA A 1 107 ? -10.766 0.633 8.644 1.00 95.94 107 ALA A C 1
ATOM 864 O O . ALA A 1 107 ? -10.932 1.843 8.464 1.00 95.94 107 ALA A O 1
ATOM 865 N N . GLN A 1 108 ? -11.100 0.037 9.791 1.00 94.44 108 GLN A N 1
ATOM 866 C CA . GLN A 1 108 ? -11.720 0.733 10.910 1.00 94.44 108 GLN A CA 1
ATOM 867 C C . GLN A 1 108 ? -10.802 1.806 11.497 1.00 94.44 108 GLN A C 1
ATOM 869 O O . GLN A 1 108 ? -11.251 2.942 11.650 1.00 94.44 108 GLN A O 1
ATOM 874 N N . GLY A 1 109 ? -9.523 1.495 11.732 1.00 94.50 109 GLY A N 1
ATOM 875 C CA . GLY A 1 109 ? -8.534 2.488 12.159 1.00 94.50 109 GLY A CA 1
ATOM 876 C C . GLY A 1 109 ? -8.425 3.653 11.171 1.00 94.50 109 GLY A C 1
ATOM 877 O O . GLY A 1 109 ? -8.429 4.820 11.563 1.00 94.50 109 GLY A O 1
ATOM 878 N N . GLY A 1 110 ? -8.437 3.354 9.868 1.00 93.75 110 GLY A N 1
ATOM 879 C CA . GLY A 1 110 ? -8.416 4.370 8.820 1.00 93.75 110 GLY A CA 1
ATOM 880 C C . GLY A 1 110 ? -9.644 5.283 8.877 1.00 93.75 110 GLY A C 1
ATOM 881 O O . GLY A 1 110 ? -9.530 6.506 8.826 1.00 93.75 110 GLY A O 1
ATOM 882 N N . LEU A 1 111 ? -10.837 4.726 9.025 1.00 92.06 111 LEU A N 1
ATOM 883 C CA . LEU A 1 111 ? -12.058 5.529 9.090 1.00 92.06 111 LEU A CA 1
ATOM 884 C C . LEU A 1 111 ? -12.179 6.314 10.400 1.00 92.06 111 LEU A C 1
ATOM 886 O O . LEU A 1 111 ? -12.630 7.463 10.375 1.00 92.06 111 LEU A O 1
ATOM 890 N N . ASP A 1 112 ? -11.745 5.738 11.521 1.00 90.56 112 ASP A N 1
ATOM 891 C CA . ASP A 1 112 ? -11.692 6.416 12.818 1.00 90.56 112 ASP A CA 1
ATOM 892 C C . ASP A 1 112 ? -10.766 7.650 12.746 1.00 90.56 112 ASP A C 1
ATOM 894 O O . ASP A 1 112 ? -11.138 8.708 13.256 1.00 90.56 112 ASP A O 1
ATOM 898 N N . TYR A 1 113 ? -9.649 7.588 12.005 1.00 89.75 113 TYR A N 1
ATOM 899 C CA . TYR A 1 113 ? -8.779 8.749 11.746 1.00 89.75 113 TYR A CA 1
ATOM 900 C C . TYR A 1 113 ? -9.479 9.885 10.971 1.00 89.75 113 TYR A C 1
ATOM 902 O O . TYR A 1 113 ? -9.226 11.064 11.220 1.00 89.75 113 TYR A O 1
ATOM 910 N N . LEU A 1 114 ? -10.380 9.563 10.033 1.00 86.94 114 LEU A N 1
ATOM 911 C CA . LEU A 1 114 ? -11.091 10.569 9.228 1.00 86.94 114 LEU A CA 1
ATOM 912 C C . LEU A 1 114 ? -12.221 11.266 9.985 1.00 86.94 114 LEU A C 1
ATOM 914 O O . LEU A 1 114 ? -12.545 12.416 9.683 1.00 86.94 114 LEU A O 1
ATOM 918 N N . CYS A 1 115 ? -12.847 10.579 10.940 1.00 82.56 115 CYS A N 1
ATOM 919 C CA . CYS A 1 115 ? -14.063 11.058 11.595 1.00 82.56 115 CYS A CA 1
ATOM 920 C C . CYS A 1 115 ? -13.910 12.436 12.273 1.00 82.56 115 CYS A C 1
ATOM 922 O O . CYS A 1 115 ? -14.820 13.254 12.129 1.00 82.56 115 CYS A O 1
ATOM 924 N N . PRO A 1 116 ? -12.799 12.750 12.969 1.00 82.88 116 PRO A N 1
ATOM 925 C CA . PRO A 1 116 ? -12.565 14.086 13.521 1.00 82.88 116 PRO A CA 1
ATOM 926 C C . PRO A 1 116 ? -12.261 15.155 12.462 1.00 82.88 116 PRO A C 1
ATOM 928 O O . PRO A 1 116 ? -12.492 16.336 12.706 1.00 82.88 116 PRO A O 1
ATOM 931 N N . LEU A 1 117 ? -11.725 14.759 11.302 1.00 80.75 117 LEU A N 1
ATOM 932 C CA . LEU A 1 117 ? -11.270 15.667 10.240 1.00 80.75 117 LEU A CA 1
ATOM 933 C C . LEU A 1 117 ? -12.411 16.104 9.314 1.00 80.75 117 LEU A C 1
ATOM 935 O O . LEU A 1 117 ? -12.342 17.164 8.688 1.00 80.75 117 LEU A O 1
ATOM 939 N N . ALA A 1 118 ? -13.477 15.309 9.237 1.00 71.94 118 ALA A N 1
ATOM 940 C CA . ALA A 1 118 ? -14.690 15.681 8.533 1.00 71.94 118 ALA A CA 1
ATOM 941 C C . ALA A 1 118 ? -15.405 16.820 9.283 1.00 71.94 118 ALA A C 1
ATOM 943 O O . ALA A 1 118 ? -15.873 16.648 10.412 1.00 71.94 118 ALA A O 1
ATOM 944 N N . LYS A 1 119 ? -15.539 17.994 8.648 1.00 65.62 119 LYS A N 1
ATOM 945 C CA . LYS A 1 119 ? -16.430 19.049 9.154 1.00 65.62 119 LYS A CA 1
ATOM 946 C C . LYS A 1 119 ? -17.844 18.477 9.217 1.00 65.62 119 LYS A C 1
ATOM 948 O O . LYS A 1 119 ? -18.410 18.126 8.183 1.00 65.62 119 LYS A O 1
ATOM 953 N N . ARG A 1 120 ? -18.409 18.371 10.421 1.00 56.53 120 ARG A N 1
ATOM 954 C CA . ARG A 1 120 ? -19.792 17.915 10.588 1.00 56.53 120 ARG A CA 1
ATOM 955 C C . ARG A 1 120 ? -20.718 18.924 9.932 1.00 56.53 120 ARG A C 1
ATOM 957 O O . ARG A 1 120 ? -20.742 20.088 10.328 1.00 56.53 120 ARG A O 1
ATOM 964 N N . HIS A 1 121 ? -21.496 18.467 8.960 1.00 55.66 121 HIS A N 1
ATOM 965 C CA . HIS A 1 121 ? -22.720 19.163 8.613 1.00 55.66 121 HIS A CA 1
ATOM 966 C C . HIS A 1 1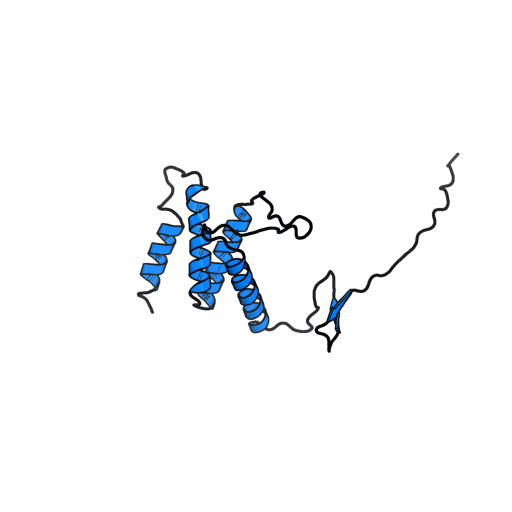21 ? -23.758 18.820 9.698 1.00 55.66 121 HIS A C 1
ATOM 968 O O . HIS A 1 121 ? -23.809 17.665 10.125 1.00 55.66 121 HIS A O 1
ATOM 974 N N . PRO A 1 122 ? -24.583 19.766 10.178 1.00 57.47 122 PRO A N 1
ATOM 975 C CA . PRO A 1 122 ? -25.559 19.513 11.247 1.00 57.47 122 PRO A CA 1
ATOM 976 C C . PRO A 1 122 ? -26.588 18.409 10.934 1.00 57.47 122 PRO A C 1
ATOM 978 O O . PRO A 1 122 ? -27.242 17.916 11.844 1.00 57.47 122 PRO A O 1
ATOM 981 N N . SER A 1 123 ? -26.703 17.983 9.673 1.00 60.88 123 SER A N 1
ATOM 982 C CA . SER A 1 123 ? -27.540 16.856 9.234 1.00 60.88 123 SER A CA 1
ATOM 983 C C . SER A 1 123 ? -26.773 15.549 8.974 1.00 60.88 123 SER A C 1
ATOM 985 O O . SER A 1 123 ? -27.351 14.604 8.440 1.00 60.88 123 SER A O 1
ATOM 987 N N . SER A 1 124 ? -25.476 15.471 9.293 1.00 52.41 124 SER A N 1
ATOM 988 C CA . SER A 1 124 ? -24.698 14.252 9.060 1.00 52.41 124 SER A CA 1
ATOM 989 C C . SER A 1 124 ? -25.071 13.157 10.074 1.00 52.41 124 SER A C 1
ATOM 991 O O . SER A 1 124 ? -25.108 13.435 11.275 1.00 52.41 124 SER A O 1
ATOM 993 N N . PRO A 1 125 ? -25.314 11.911 9.620 1.00 55.62 125 PRO A N 1
ATOM 994 C CA . PRO A 1 125 ? -25.560 10.774 10.507 1.00 55.62 125 PRO A CA 1
ATOM 995 C C . PRO A 1 125 ? -24.341 10.502 11.417 1.00 55.62 125 PRO A C 1
ATOM 997 O O . PRO A 1 125 ? -23.269 11.077 11.188 1.00 55.62 125 PRO A O 1
ATOM 1000 N N . PRO A 1 126 ? -24.471 9.658 12.468 1.00 56.50 126 PRO A N 1
ATOM 1001 C CA . PRO A 1 126 ? -23.342 9.279 13.324 1.00 56.50 126 PRO A CA 1
ATOM 1002 C C . PRO A 1 126 ? -22.134 8.858 12.480 1.00 56.50 126 PRO A C 1
ATOM 1004 O O . PRO A 1 126 ? -22.300 8.384 11.358 1.00 56.50 126 PRO A O 1
ATOM 1007 N N . SER A 1 127 ? -20.923 9.090 13.002 1.00 60.50 127 SER A N 1
ATOM 1008 C CA . SER A 1 127 ? -19.681 8.999 12.224 1.00 60.50 127 SER A CA 1
ATOM 1009 C C . SER A 1 127 ? -19.611 7.720 11.378 1.00 60.50 127 SER A C 1
ATOM 1011 O O . SER A 1 127 ? -20.124 6.679 11.787 1.00 60.50 127 SER A O 1
ATOM 1013 N N . ALA A 1 128 ? -18.977 7.770 10.202 1.00 53.88 128 ALA A N 1
ATOM 1014 C CA . ALA A 1 128 ? -18.890 6.614 9.300 1.00 53.88 128 ALA A CA 1
ATOM 1015 C C . ALA A 1 128 ? -18.391 5.349 10.021 1.00 53.88 128 ALA A C 1
ATOM 1017 O O . ALA A 1 128 ? -18.901 4.260 9.781 1.00 53.88 128 ALA A O 1
ATOM 1018 N N . ALA A 1 129 ? -17.483 5.506 10.988 1.00 51.84 129 ALA A N 1
ATOM 1019 C CA . ALA A 1 129 ? -17.046 4.422 11.853 1.00 51.84 129 ALA A CA 1
ATOM 1020 C C . ALA A 1 129 ? -18.138 3.887 12.795 1.00 51.84 129 ALA A C 1
ATOM 1022 O O . ALA A 1 129 ? -18.206 2.685 13.013 1.00 51.84 129 ALA A O 1
ATOM 1023 N N . ALA A 1 130 ? -19.017 4.729 13.343 1.00 59.22 130 ALA A N 1
ATOM 1024 C CA . ALA A 1 130 ? -20.168 4.286 14.129 1.00 59.22 130 ALA A CA 1
ATOM 1025 C C . ALA A 1 130 ? -21.212 3.558 13.262 1.00 59.22 130 ALA A C 1
ATOM 1027 O O . ALA A 1 130 ? -21.749 2.535 13.690 1.00 59.22 130 ALA A O 1
ATOM 1028 N N . LEU A 1 131 ? -21.457 4.026 12.033 1.00 60.97 131 LEU A N 1
ATOM 1029 C CA . LEU A 1 131 ? -22.327 3.338 11.073 1.00 60.97 131 LEU A CA 1
ATOM 1030 C C . LEU A 1 131 ? -21.745 1.985 10.660 1.00 60.97 131 LEU A C 1
ATOM 1032 O O . LEU A 1 131 ? -22.466 0.994 10.695 1.00 60.97 131 LEU A O 1
ATOM 1036 N N . LEU A 1 132 ? -20.442 1.910 10.380 1.00 56.78 132 LEU A N 1
ATOM 1037 C CA . LEU A 1 132 ? -19.757 0.649 10.092 1.00 56.78 132 LEU A CA 1
ATOM 1038 C C . LEU A 1 132 ? -19.723 -0.282 11.301 1.00 56.78 132 LEU A C 1
ATOM 1040 O O . LEU A 1 132 ? -20.067 -1.445 11.160 1.00 56.7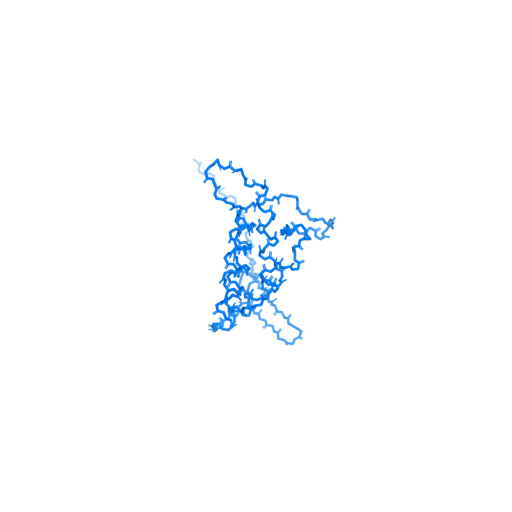8 132 LEU A O 1
ATOM 1044 N N . LYS A 1 133 ? -19.424 0.208 12.510 1.00 58.81 133 LYS A N 1
ATOM 1045 C CA . LYS A 1 133 ? -19.505 -0.589 13.751 1.00 58.81 133 LYS A CA 1
ATOM 1046 C C . LYS A 1 133 ? -20.912 -1.158 13.949 1.00 58.81 133 LYS A C 1
ATOM 1048 O O . LYS A 1 133 ? -21.053 -2.301 14.372 1.00 58.81 133 LYS A O 1
ATOM 1053 N N . THR A 1 134 ? -21.950 -0.393 13.615 1.00 62.19 134 THR A N 1
ATOM 1054 C CA . THR A 1 134 ? -23.348 -0.844 13.694 1.00 62.19 134 THR A CA 1
ATOM 1055 C C . THR A 1 134 ? -23.680 -1.858 12.594 1.00 62.19 134 THR A C 1
ATOM 1057 O O . THR A 1 134 ? -24.266 -2.901 12.884 1.00 62.19 134 THR A O 1
ATOM 1060 N N . ALA A 1 135 ? -23.251 -1.603 11.355 1.00 62.12 135 ALA A N 1
ATOM 1061 C CA . ALA A 1 135 ? -23.436 -2.495 10.216 1.00 62.12 135 ALA A CA 1
ATOM 1062 C C . ALA A 1 135 ? -22.714 -3.835 10.429 1.00 62.12 135 ALA A C 1
ATOM 1064 O O . ALA A 1 135 ? -23.343 -4.881 10.311 1.00 62.12 135 ALA A O 1
ATOM 1065 N N . LEU A 1 136 ? -21.459 -3.818 10.877 1.00 59.38 136 LEU A N 1
ATOM 1066 C CA . LEU A 1 136 ? -20.652 -5.003 11.183 1.00 59.38 136 LEU A CA 1
ATOM 1067 C C . LEU A 1 136 ? -21.219 -5.800 12.364 1.00 59.38 136 LEU A C 1
ATOM 1069 O O . LEU A 1 136 ? -21.329 -7.018 12.277 1.00 59.38 136 LEU A O 1
ATOM 1073 N N . ARG A 1 137 ? -21.693 -5.137 13.433 1.00 60.12 137 ARG A N 1
ATOM 1074 C CA . ARG A 1 137 ? -22.419 -5.807 14.537 1.00 60.12 137 ARG A CA 1
ATOM 1075 C C . ARG A 1 137 ? -23.729 -6.452 14.080 1.00 60.12 137 ARG A C 1
ATOM 1077 O O . ARG A 1 137 ? -24.167 -7.433 14.674 1.00 60.12 137 ARG A O 1
ATOM 1084 N N . SER A 1 138 ? -24.378 -5.896 13.058 1.00 57.59 138 SER A N 1
ATOM 1085 C CA . SER A 1 138 ? -25.570 -6.492 12.441 1.00 57.59 138 SER A CA 1
ATOM 1086 C C . SER A 1 138 ? -25.236 -7.602 11.434 1.00 57.59 138 SER A C 1
ATOM 1088 O O . SER A 1 138 ? -26.079 -8.452 11.155 1.00 57.59 138 SER A O 1
ATOM 1090 N N . TRP A 1 139 ? -24.019 -7.598 10.888 1.00 55.19 139 TRP A N 1
ATOM 1091 C CA . TRP A 1 139 ? -23.534 -8.550 9.893 1.00 55.19 139 TRP A CA 1
ATOM 1092 C C . TRP A 1 139 ? -22.945 -9.808 10.547 1.00 55.19 139 TRP A C 1
ATOM 1094 O O . TRP A 1 139 ? -23.329 -10.905 10.166 1.00 55.19 139 TRP A O 1
ATOM 1104 N N . GLY A 1 140 ? -22.195 -9.676 11.648 1.00 50.81 140 GLY A N 1
ATOM 1105 C CA . GLY A 1 140 ? -21.711 -10.802 12.469 1.00 50.81 140 GLY A CA 1
ATOM 1106 C C . GLY A 1 140 ? -22.795 -11.591 13.225 1.00 50.81 140 GLY A C 1
ATOM 1107 O O . GLY A 1 140 ? -22.470 -12.461 14.019 1.00 50.81 140 GLY A O 1
ATOM 1108 N N . ARG A 1 141 ? -24.081 -11.274 13.019 1.00 50.34 141 ARG A N 1
ATOM 1109 C CA . ARG A 1 14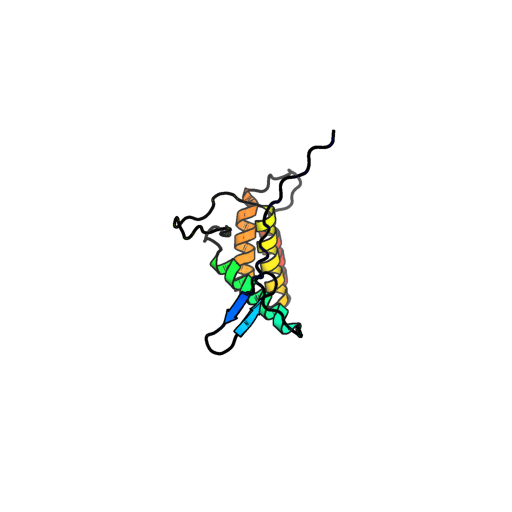1 ? -25.231 -12.087 13.464 1.00 50.34 141 ARG A CA 1
ATOM 1110 C C . ARG A 1 141 ? -25.910 -12.851 12.320 1.00 50.34 141 ARG A C 1
ATOM 1112 O O . ARG A 1 141 ? -26.909 -13.521 12.560 1.00 50.34 141 ARG A O 1
ATOM 1119 N N . ARG A 1 142 ? -25.444 -12.680 11.078 1.00 47.50 142 ARG A N 1
ATOM 1120 C CA . ARG A 1 142 ? -26.028 -13.280 9.865 1.00 47.50 142 ARG A CA 1
ATOM 1121 C C . ARG A 1 142 ? -25.194 -14.428 9.279 1.00 47.50 142 ARG A C 1
ATOM 1123 O O . ARG A 1 142 ? -25.623 -15.019 8.293 1.00 47.50 142 ARG A O 1
ATOM 1130 N N . HIS A 1 143 ? -24.079 -14.764 9.918 1.00 42.25 143 HIS A N 1
ATOM 1131 C CA . HIS A 1 143 ? -23.254 -15.953 9.701 1.00 42.25 143 HIS A CA 1
ATOM 1132 C C . HIS A 1 143 ? -22.958 -16.588 11.061 1.00 42.25 143 HIS A C 1
ATOM 1134 O O . HIS A 1 143 ? -22.731 -17.815 11.084 1.00 42.25 143 HIS A O 1
#

Secondary structure (DSSP, 8-state):
-PPPPP-PPP------EEEE-SS-EEEEETTEE--S---HHHHHHHHHHHHHHHHHTB-TTSPBP--EEGGGTEE-----HHHHHHHHHHHHHHHHHH--HHHHHHHHHHHHHHTTTS---TTPPSPHHHHHHHHHHHHTT--

Foldseek 3Di:
DDDDDDDDDDDDDDDWDWDDPPPDIATDDVNHGDDPDDDPVNVLVVLVVVLVVQLVQADPQLDGQDDQDPVVRDTDPDDDLVVLLVSLVSLVVNCVVPVDVSSVVSSLSSQSNCQVVDDDDPPDDPGPSVVVVVVVVVVVVVD

Sequence (143 aa):
MLRQAARVKFYRFACTSFATDGRDAWLLYRGHRCFNAIAPSDLLNAAERGGRYLRHQQSPEGRFTYCYHASRDRVTIDYNLLRHAGAAIALLDLYEVTGELEFLDAAQGGLDYLCPLAKRHPSSPPSAAALLKTALRSWGRRH

pLDDT: mean 83.38, std 15.06, range [42.25, 97.94]

Radius of gyration: 23.2 Å; chains: 1; bounding box: 52×54×60 Å